Protein AF-A0A0V0WKI7-F1 (afdb_monomer_lite)

Foldseek 3Di:
DDDDDALADDWPDWDQDPVRWIWTQGPVRDIDIGHPPDDPVPDDVVVVVVRVVSNVVSVVVVCVVCADPNHGVVPDDDPVQQVQPDPDVPDGGD

Secondary structure (DSSP, 8-state):
------SSS-EEEEEE-TTS-EEEEETTSPEEEE-TT--GGGS-HHHHHHHHHHHHHHHHHHHHTTEETTEEGGGPPPGGGGGSBPSSTTPBP-

Structure (mmCIF, N/CA/C/O backbone):
data_AF-A0A0V0WKI7-F1
#
_entry.id   AF-A0A0V0WKI7-F1
#
loop_
_atom_site.group_PDB
_atom_site.id
_atom_site.type_symbol
_atom_site.label_atom_id
_atom_site.label_alt_id
_atom_site.label_comp_id
_atom_site.label_asym_id
_atom_site.label_entity_id
_atom_site.label_seq_id
_atom_site.pdbx_PDB_ins_code
_atom_site.Cartn_x
_atom_site.Cartn_y
_atom_site.Cartn_z
_atom_site.occupancy
_atom_site.B_iso_or_equiv
_atom_site.auth_seq_id
_atom_site.auth_comp_id
_atom_site.auth_asym_id
_atom_site.auth_atom_id
_atom_site.pdbx_PDB_model_num
ATOM 1 N N . LEU A 1 1 ? 8.028 -15.551 2.854 1.00 80.50 1 LEU A N 1
ATOM 2 C CA . LEU A 1 1 ? 7.028 -14.473 3.015 1.00 80.50 1 LEU A CA 1
ATOM 3 C C . LEU A 1 1 ? 7.778 -13.148 2.976 1.00 80.50 1 LEU A C 1
ATOM 5 O O . LEU A 1 1 ? 8.721 -13.013 3.743 1.00 80.50 1 LEU A O 1
ATOM 9 N N . GLN A 1 2 ? 7.429 -12.240 2.063 1.00 88.25 2 GLN A N 1
ATOM 10 C CA . GLN A 1 2 ? 8.038 -10.908 1.944 1.00 88.25 2 GLN A CA 1
ATOM 11 C C . GLN A 1 2 ? 7.057 -9.857 2.479 1.00 88.25 2 GLN A C 1
ATOM 13 O O . GLN A 1 2 ? 5.858 -9.968 2.232 1.00 88.25 2 GLN A O 1
ATOM 18 N N . THR A 1 3 ? 7.566 -8.846 3.183 1.00 91.06 3 THR A N 1
ATOM 19 C CA . THR A 1 3 ? 6.772 -7.739 3.738 1.00 91.06 3 THR A CA 1
ATOM 20 C C . THR A 1 3 ? 7.323 -6.420 3.214 1.00 91.06 3 THR A C 1
ATOM 22 O O . THR A 1 3 ? 8.520 -6.173 3.336 1.00 91.06 3 THR A O 1
ATOM 25 N N . ILE A 1 4 ? 6.456 -5.568 2.665 1.00 92.19 4 ILE A N 1
ATOM 26 C CA . ILE A 1 4 ? 6.801 -4.227 2.179 1.00 92.19 4 ILE A CA 1
ATOM 27 C C . ILE A 1 4 ? 6.074 -3.206 3.057 1.00 92.19 4 ILE A C 1
ATOM 29 O O . ILE A 1 4 ? 4.875 -3.337 3.302 1.00 92.19 4 ILE A O 1
ATOM 33 N N . ARG A 1 5 ? 6.802 -2.214 3.576 1.00 94.38 5 ARG A N 1
ATOM 34 C CA . ARG A 1 5 ? 6.248 -1.137 4.409 1.00 94.38 5 A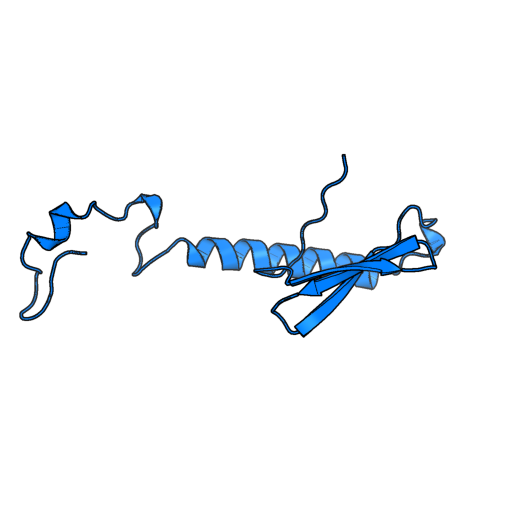RG A CA 1
ATOM 35 C C . ARG A 1 5 ? 5.964 0.074 3.535 1.00 94.38 5 ARG A C 1
ATOM 37 O O . ARG A 1 5 ? 6.855 0.511 2.834 1.00 94.38 5 ARG A O 1
ATOM 44 N N . LEU A 1 6 ? 4.760 0.629 3.587 1.00 95.38 6 LEU A N 1
ATOM 45 C CA . LEU A 1 6 ? 4.433 1.827 2.818 1.00 95.38 6 LEU A CA 1
ATOM 46 C C . LEU A 1 6 ? 4.456 3.056 3.740 1.00 95.38 6 LEU A C 1
ATOM 48 O O . LEU A 1 6 ? 3.963 2.942 4.864 1.00 95.38 6 LEU A O 1
ATOM 52 N N . PRO A 1 7 ? 4.986 4.211 3.291 1.00 95.62 7 PRO A N 1
ATOM 53 C CA . PRO A 1 7 ? 4.939 5.475 4.031 1.00 95.62 7 PRO A CA 1
ATOM 54 C C . PRO A 1 7 ? 3.533 6.095 3.979 1.00 95.62 7 PRO A C 1
ATOM 56 O O . PRO A 1 7 ? 3.328 7.192 3.473 1.00 95.62 7 PRO A O 1
ATOM 59 N N . CYS A 1 8 ? 2.533 5.349 4.440 1.00 94.62 8 CYS A N 1
ATOM 60 C CA . CYS A 1 8 ? 1.141 5.774 4.497 1.00 94.62 8 CYS A CA 1
ATOM 61 C C . CYS A 1 8 ? 0.428 5.095 5.668 1.00 94.62 8 CYS A C 1
ATOM 63 O O . CYS A 1 8 ? 0.767 3.971 6.045 1.00 94.62 8 CYS A O 1
ATOM 65 N N . GLN A 1 9 ? -0.623 5.731 6.185 1.00 93.44 9 GLN A N 1
ATOM 66 C CA . GLN A 1 9 ? -1.369 5.205 7.327 1.00 93.44 9 GLN A CA 1
ATOM 67 C C . GLN A 1 9 ? -2.176 3.959 6.968 1.00 93.44 9 GLN A C 1
ATOM 69 O O . GLN A 1 9 ? -2.223 2.993 7.729 1.00 93.44 9 GLN A O 1
ATOM 74 N N . THR A 1 10 ? -2.842 3.978 5.812 1.00 94.88 10 THR A N 1
ATOM 75 C CA . THR A 1 10 ? -3.682 2.866 5.362 1.00 94.88 10 THR A CA 1
ATOM 76 C C . THR A 1 10 ? -3.578 2.660 3.859 1.00 94.88 10 THR A C 1
ATOM 78 O O . THR A 1 10 ? -3.463 3.605 3.077 1.00 94.88 10 THR A O 1
ATOM 81 N N . VAL A 1 11 ? -3.664 1.392 3.466 1.00 96.75 11 VAL A N 1
ATOM 82 C CA . VAL A 1 11 ? -3.802 0.967 2.074 1.00 96.75 11 VAL A CA 1
ATOM 83 C C . VAL A 1 11 ? -5.268 0.624 1.848 1.00 96.75 11 VAL A C 1
ATOM 85 O O . VAL A 1 11 ? -5.840 -0.166 2.598 1.00 96.75 11 VAL A O 1
ATOM 88 N N . TRP A 1 12 ? -5.886 1.232 0.842 1.00 97.12 12 TRP A N 1
ATOM 89 C CA . TRP A 1 12 ? -7.312 1.056 0.549 1.00 97.12 12 TRP A CA 1
ATOM 90 C C . TRP A 1 12 ? -7.563 -0.013 -0.508 1.00 97.12 12 TRP A C 1
ATOM 92 O O . TRP A 1 12 ? -8.600 -0.672 -0.484 1.00 97.12 12 TRP A O 1
ATOM 102 N N . ALA A 1 13 ? -6.615 -0.208 -1.422 1.00 97.62 13 ALA A N 1
ATOM 103 C CA . ALA A 1 13 ? -6.683 -1.258 -2.425 1.00 97.62 13 ALA A CA 1
ATOM 104 C C . ALA A 1 13 ? -5.282 -1.726 -2.825 1.00 97.62 13 ALA A C 1
ATOM 106 O O . ALA A 1 13 ? -4.333 -0.942 -2.850 1.00 97.62 13 ALA A O 1
ATOM 107 N N . VAL A 1 14 ? -5.178 -3.006 -3.176 1.00 97.12 14 VAL A N 1
ATOM 108 C CA . VAL A 1 14 ? -3.978 -3.615 -3.756 1.00 97.12 14 VAL A CA 1
ATOM 109 C C . VAL A 1 14 ? -4.404 -4.405 -4.984 1.00 97.12 14 VAL A C 1
ATOM 111 O O . VAL A 1 14 ? -5.391 -5.140 -4.927 1.00 97.12 14 VAL A O 1
ATOM 114 N N . CYS A 1 15 ? -3.672 -4.279 -6.087 1.00 96.81 15 CYS A N 1
ATOM 115 C CA . CYS A 1 15 ? -3.883 -5.108 -7.267 1.00 96.81 15 CYS A CA 1
ATOM 116 C C . CYS A 1 15 ? -2.562 -5.611 -7.852 1.00 96.81 15 CYS A C 1
ATOM 118 O O . CYS A 1 15 ? -1.536 -4.931 -7.811 1.00 96.81 15 CYS A O 1
ATOM 120 N N . ALA A 1 16 ? -2.606 -6.824 -8.401 1.00 95.75 16 ALA A N 1
ATOM 121 C CA . ALA A 1 16 ? -1.559 -7.333 -9.271 1.00 95.75 16 ALA A CA 1
ATOM 122 C C . ALA A 1 16 ? -1.861 -6.880 -10.703 1.00 95.75 16 ALA A C 1
ATOM 124 O O . ALA A 1 16 ? -2.969 -7.082 -11.206 1.00 95.75 16 ALA A O 1
ATOM 125 N N . LEU A 1 17 ? -0.886 -6.249 -11.345 1.00 95.25 17 LEU A N 1
ATOM 126 C CA . LEU A 1 17 ? -0.980 -5.792 -12.724 1.00 95.25 17 LEU A CA 1
ATOM 127 C C . LEU A 1 17 ? -0.631 -6.934 -13.688 1.00 95.25 17 LEU A C 1
ATOM 129 O O . LEU A 1 17 ? 0.055 -7.893 -13.335 1.00 95.25 17 LEU A O 1
ATOM 133 N N . SER A 1 18 ? -1.080 -6.831 -14.941 1.00 95.62 18 SER A N 1
ATOM 134 C CA . SER A 1 18 ? -0.850 -7.866 -15.962 1.00 95.62 18 SER A CA 1
ATOM 135 C C . SER A 1 18 ? 0.628 -8.086 -16.300 1.00 95.62 18 SER A C 1
ATOM 137 O O . SER A 1 18 ? 0.978 -9.124 -16.852 1.00 95.62 18 SER A O 1
ATOM 139 N N . ASN A 1 19 ? 1.493 -7.119 -15.982 1.00 91.00 19 ASN A N 1
ATOM 140 C CA . ASN A 1 19 ? 2.945 -7.210 -16.132 1.00 91.00 19 ASN A CA 1
ATOM 141 C C . ASN A 1 19 ? 3.652 -7.826 -14.905 1.00 91.00 19 ASN A C 1
ATOM 143 O O . ASN A 1 19 ? 4.874 -7.931 -14.914 1.00 91.00 19 ASN A O 1
ATOM 147 N N . GLY A 1 20 ? 2.911 -8.227 -13.866 1.00 91.19 20 GLY A N 1
ATOM 148 C CA . GLY A 1 20 ? 3.456 -8.815 -12.639 1.00 91.19 20 GLY A CA 1
ATOM 149 C C . GLY A 1 20 ? 3.817 -7.810 -11.541 1.00 91.19 20 GLY A C 1
ATOM 150 O O . GLY A 1 20 ? 4.232 -8.234 -10.463 1.00 91.19 20 GLY A O 1
ATOM 151 N N . ASP A 1 21 ? 3.638 -6.507 -11.771 1.00 93.56 21 ASP A N 1
ATOM 152 C CA . ASP A 1 21 ? 3.806 -5.489 -10.733 1.00 93.56 21 ASP A CA 1
ATOM 153 C C . ASP A 1 21 ? 2.682 -5.550 -9.692 1.00 93.56 21 ASP A C 1
ATOM 155 O O . ASP A 1 21 ? 1.558 -5.974 -9.969 1.00 93.56 21 ASP A O 1
ATOM 159 N N . VAL A 1 22 ? 2.968 -5.050 -8.494 1.00 95.25 22 VAL A N 1
ATOM 160 C CA . VAL A 1 22 ? 1.986 -4.861 -7.426 1.00 95.25 22 VAL A CA 1
ATOM 161 C C . VAL A 1 22 ? 1.750 -3.369 -7.238 1.00 95.25 22 VAL A C 1
ATOM 163 O O . VAL A 1 22 ? 2.680 -2.636 -6.911 1.00 95.25 22 VAL A O 1
ATOM 166 N N . ALA A 1 23 ? 0.511 -2.918 -7.423 1.00 96.69 23 ALA A N 1
ATOM 167 C CA . ALA A 1 23 ? 0.111 -1.539 -7.177 1.00 96.69 23 ALA A CA 1
ATOM 168 C C . ALA A 1 23 ? -0.699 -1.435 -5.881 1.00 96.69 23 ALA A C 1
ATOM 170 O O . ALA A 1 23 ? -1.641 -2.198 -5.657 1.00 96.69 23 ALA A O 1
ATOM 171 N N . CYS A 1 24 ? -0.346 -0.461 -5.047 1.00 97.81 24 CYS A N 1
ATOM 172 C CA . CYS A 1 24 ? -0.999 -0.169 -3.776 1.00 97.81 24 CYS A CA 1
ATOM 173 C C . CYS A 1 24 ? -1.565 1.252 -3.812 1.00 97.81 24 CYS A C 1
ATOM 175 O O . CYS A 1 24 ? -0.807 2.205 -3.986 1.00 97.81 24 CYS A O 1
ATOM 177 N N . ALA A 1 25 ? -2.879 1.393 -3.635 1.00 97.62 25 ALA A N 1
ATOM 178 C CA . ALA A 1 25 ? -3.545 2.683 -3.497 1.00 97.62 25 ALA A CA 1
ATOM 179 C C . ALA A 1 25 ? -3.656 3.052 -2.014 1.00 97.62 25 ALA A C 1
ATOM 181 O O . ALA A 1 25 ? -4.243 2.307 -1.220 1.00 97.62 25 ALA A O 1
ATOM 182 N N . CYS A 1 26 ? -3.092 4.199 -1.653 1.00 97.31 26 CYS A N 1
ATOM 183 C CA . CYS A 1 26 ? -2.930 4.633 -0.272 1.00 97.31 26 CYS A CA 1
ATOM 184 C C . CYS A 1 26 ? -3.813 5.849 0.054 1.00 97.31 26 CYS A C 1
ATOM 186 O O . CYS A 1 26 ? -4.279 6.565 -0.834 1.00 97.31 26 CYS A O 1
ATOM 188 N N . ASN A 1 27 ? -4.045 6.095 1.346 1.00 95.88 27 ASN A N 1
ATOM 189 C CA . ASN A 1 27 ? -4.894 7.197 1.817 1.00 95.88 27 ASN A CA 1
ATOM 190 C C . ASN A 1 27 ? -4.322 8.606 1.577 1.00 95.88 27 ASN A C 1
ATOM 192 O O . ASN A 1 27 ? -5.039 9.588 1.737 1.00 95.88 27 ASN A O 1
ATOM 196 N N . ASP A 1 28 ? -3.035 8.707 1.256 1.00 93.94 28 ASP A N 1
ATOM 197 C CA . ASP A 1 28 ? -2.328 9.950 0.932 1.00 93.94 28 ASP A CA 1
ATOM 198 C C . ASP A 1 28 ? -2.544 10.389 -0.530 1.00 93.94 28 ASP A C 1
ATOM 200 O O . ASP A 1 28 ? -1.993 11.396 -0.966 1.00 93.94 28 ASP A O 1
ATOM 204 N N . GLY A 1 29 ? -3.353 9.646 -1.294 1.00 94.75 29 GLY A N 1
ATOM 205 C CA . GLY A 1 29 ? -3.616 9.917 -2.707 1.00 94.75 29 GLY A CA 1
ATOM 206 C C . GLY A 1 29 ? -2.514 9.421 -3.646 1.00 94.75 29 GLY A C 1
ATOM 207 O O . GLY A 1 29 ? -2.586 9.683 -4.847 1.00 94.75 29 GLY A O 1
ATOM 208 N N . VAL A 1 30 ? -1.517 8.690 -3.136 1.00 95.50 30 VAL A N 1
ATOM 209 C CA . VAL A 1 30 ? -0.402 8.160 -3.927 1.00 95.50 30 VAL A CA 1
ATOM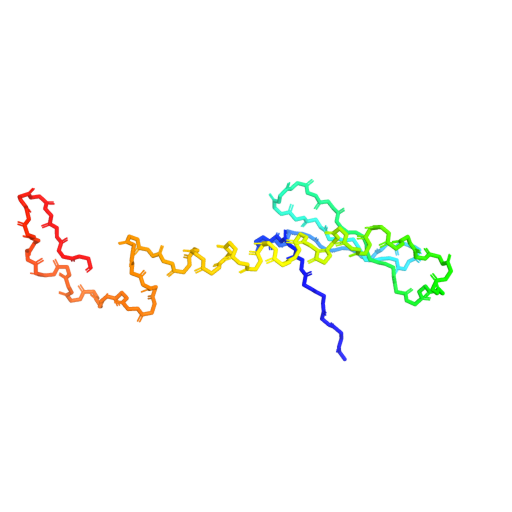 210 C C . VAL A 1 30 ? -0.621 6.676 -4.222 1.00 95.50 30 VAL A C 1
ATOM 212 O O . VAL A 1 30 ? -0.921 5.875 -3.334 1.00 95.50 30 VAL A O 1
ATOM 215 N N . VAL A 1 31 ? -0.428 6.288 -5.486 1.00 96.44 31 VAL A N 1
ATOM 216 C CA . VAL A 1 31 ? -0.349 4.878 -5.893 1.00 96.44 31 VAL A CA 1
ATOM 217 C C . VAL A 1 31 ? 1.117 4.472 -5.981 1.00 96.44 31 VAL A C 1
ATOM 219 O O . VAL A 1 31 ? 1.863 5.004 -6.802 1.00 96.44 31 VAL A O 1
ATOM 222 N N . ARG A 1 32 ? 1.533 3.517 -5.146 1.00 94.88 32 ARG A N 1
ATOM 223 C CA . ARG A 1 32 ? 2.909 2.997 -5.120 1.00 94.88 32 ARG A CA 1
ATOM 224 C C . ARG A 1 32 ? 2.967 1.663 -5.853 1.00 94.88 32 ARG A C 1
ATOM 226 O O . ARG A 1 32 ? 2.179 0.768 -5.554 1.00 94.88 32 ARG A O 1
ATOM 233 N N . ILE A 1 33 ? 3.877 1.545 -6.818 1.00 94.19 33 ILE A N 1
ATOM 234 C CA . ILE A 1 33 ? 4.015 0.364 -7.679 1.00 94.19 33 ILE A CA 1
ATOM 235 C C . ILE A 1 33 ? 5.352 -0.314 -7.390 1.00 94.19 33 ILE A C 1
ATOM 237 O O . ILE A 1 33 ? 6.404 0.317 -7.472 1.00 94.19 33 ILE A O 1
ATOM 241 N N . PHE A 1 34 ? 5.302 -1.606 -7.080 1.00 92.88 34 PHE A N 1
ATOM 242 C CA . PHE A 1 34 ? 6.460 -2.440 -6.791 1.00 92.88 34 PHE A CA 1
ATOM 243 C C . PHE A 1 34 ? 6.607 -3.506 -7.869 1.00 92.88 34 PHE A C 1
ATOM 245 O O . PHE A 1 34 ? 5.680 -4.281 -8.106 1.00 92.88 34 PHE A O 1
ATOM 252 N N . THR A 1 35 ? 7.783 -3.578 -8.489 1.00 90.81 35 THR A N 1
ATOM 253 C CA . THR A 1 35 ? 8.096 -4.648 -9.440 1.00 90.81 35 THR A CA 1
ATOM 254 C C . THR A 1 35 ? 8.907 -5.747 -8.759 1.00 90.81 35 THR A C 1
ATOM 256 O O . THR A 1 35 ? 9.991 -5.457 -8.247 1.00 90.81 35 THR A O 1
ATOM 259 N N . PRO A 1 36 ? 8.444 -7.006 -8.767 1.00 86.19 36 PRO A N 1
ATOM 260 C CA . PRO A 1 36 ? 9.239 -8.124 -8.276 1.00 86.19 36 PRO A CA 1
ATOM 261 C C . PRO A 1 36 ? 10.400 -8.456 -9.229 1.00 86.19 36 PRO A C 1
ATOM 263 O O . PRO A 1 36 ? 10.259 -8.367 -10.445 1.00 86.19 36 PRO A O 1
ATOM 266 N N . ASN A 1 37 ? 11.530 -8.914 -8.677 1.00 73.50 37 ASN A N 1
ATOM 267 C CA . ASN A 1 37 ? 12.638 -9.537 -9.422 1.00 73.50 37 ASN A CA 1
ATOM 268 C C . ASN A 1 37 ? 13.224 -8.706 -10.586 1.00 73.50 37 ASN A C 1
ATOM 270 O O . ASN A 1 37 ? 13.590 -9.269 -11.618 1.00 73.50 37 ASN A O 1
ATOM 274 N N . LYS A 1 38 ? 13.324 -7.378 -10.446 1.00 69.69 38 LYS A N 1
ATOM 275 C CA . LYS A 1 38 ? 14.076 -6.557 -11.410 1.00 69.69 38 LYS A CA 1
ATOM 276 C C . LYS A 1 38 ? 15.578 -6.798 -11.269 1.00 69.69 38 LYS A C 1
ATOM 278 O O . LYS A 1 38 ? 16.088 -6.867 -10.154 1.00 69.69 38 LYS A O 1
ATOM 283 N N . GLU A 1 39 ? 16.279 -6.871 -12.399 1.00 73.06 39 GLU A N 1
ATOM 284 C CA . GLU A 1 39 ? 17.734 -6.709 -12.411 1.00 73.06 39 GLU A CA 1
ATOM 285 C C . GLU A 1 39 ? 18.096 -5.331 -11.837 1.00 73.06 39 GLU A C 1
ATOM 287 O O . GLU A 1 39 ? 17.398 -4.350 -12.106 1.00 73.06 39 GLU A O 1
ATOM 292 N N . GLU A 1 40 ? 19.182 -5.237 -11.061 1.00 65.06 40 GLU A N 1
ATOM 293 C CA . GLU A 1 40 ? 19.613 -3.983 -10.411 1.00 65.06 40 GLU A CA 1
ATOM 294 C C . GLU A 1 40 ? 19.781 -2.822 -11.404 1.00 65.06 40 GLU A C 1
ATOM 296 O O . GLU A 1 40 ? 19.539 -1.666 -11.071 1.00 65.06 40 GLU A O 1
ATOM 301 N N . THR A 1 41 ? 20.112 -3.137 -12.656 1.00 66.44 41 THR A N 1
ATOM 302 C CA . THR A 1 41 ? 20.266 -2.195 -13.775 1.00 66.44 41 THR A CA 1
ATOM 303 C C . THR A 1 41 ? 18.972 -1.474 -14.169 1.00 66.44 41 THR A C 1
ATOM 305 O O . THR A 1 41 ? 19.029 -0.427 -14.809 1.00 66.44 41 THR A O 1
ATOM 308 N N . MET A 1 42 ? 17.810 -2.011 -13.789 1.00 74.00 42 MET A N 1
ATOM 309 C CA . MET A 1 42 ? 16.481 -1.461 -14.084 1.00 74.00 42 MET A CA 1
ATOM 310 C C . MET A 1 42 ? 15.903 -0.632 -12.926 1.00 74.00 42 MET A C 1
ATOM 312 O O . MET A 1 42 ? 14.759 -0.170 -13.010 1.00 74.00 42 MET A O 1
ATOM 316 N N . ILE A 1 43 ? 16.647 -0.489 -11.826 1.00 80.00 43 ILE A N 1
ATOM 317 C CA . ILE A 1 43 ? 16.225 0.244 -10.632 1.00 80.00 43 ILE A CA 1
ATOM 318 C C . ILE A 1 43 ? 16.772 1.666 -10.716 1.00 80.00 43 ILE A C 1
ATOM 320 O O . ILE A 1 43 ? 17.969 1.874 -10.890 1.00 80.00 43 ILE A O 1
ATOM 324 N N . ASP A 1 44 ? 15.889 2.649 -10.565 1.00 87.81 44 ASP A N 1
ATOM 325 C CA . ASP A 1 44 ? 16.295 4.040 -10.399 1.00 87.81 44 ASP A CA 1
ATOM 326 C C . ASP A 1 44 ? 16.772 4.251 -8.950 1.00 87.81 44 ASP A C 1
ATOM 328 O O . ASP A 1 44 ? 15.944 4.215 -8.031 1.00 87.81 44 ASP A O 1
ATOM 332 N N . PRO A 1 45 ? 18.080 4.458 -8.711 1.00 87.94 45 PRO A N 1
ATOM 333 C CA . PRO A 1 45 ? 18.609 4.584 -7.359 1.00 87.94 45 PRO A CA 1
ATOM 334 C C . PRO A 1 45 ? 18.059 5.815 -6.632 1.00 87.94 45 PRO A C 1
ATOM 336 O O . PRO A 1 45 ? 17.923 5.780 -5.410 1.00 87.94 45 PRO A O 1
ATOM 339 N N . ALA A 1 46 ? 17.699 6.882 -7.355 1.00 91.94 46 ALA A N 1
ATOM 340 C CA . ALA A 1 46 ? 17.150 8.085 -6.739 1.00 91.94 46 ALA A CA 1
ATOM 341 C C . ALA A 1 46 ? 15.779 7.807 -6.108 1.00 91.94 46 ALA A C 1
ATOM 343 O O . ALA A 1 46 ? 15.531 8.214 -4.974 1.00 91.94 46 ALA A O 1
ATOM 344 N N . LYS A 1 47 ? 14.928 7.032 -6.793 1.00 89.56 47 LYS A N 1
ATOM 345 C CA . LYS A 1 47 ? 13.611 6.639 -6.269 1.00 89.56 47 LYS A CA 1
ATOM 346 C C . LYS A 1 47 ? 13.703 5.736 -5.049 1.00 89.56 47 LYS A C 1
ATOM 348 O O . LYS A 1 47 ? 12.873 5.842 -4.152 1.00 89.56 47 LYS A O 1
ATOM 353 N N . THR A 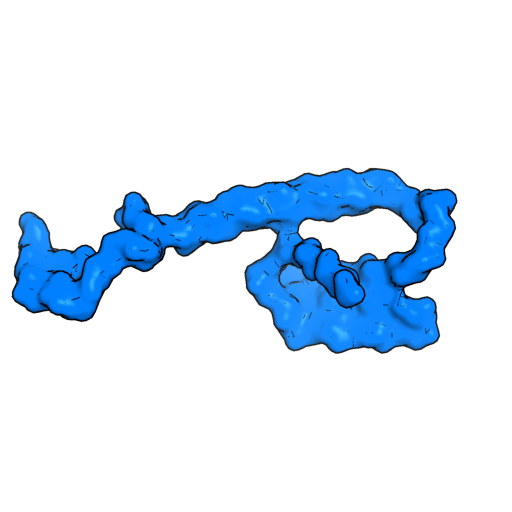1 48 ? 14.700 4.855 -5.001 1.00 89.62 48 THR A N 1
ATOM 354 C CA . THR A 1 48 ? 14.932 4.007 -3.825 1.00 89.62 48 THR A CA 1
ATOM 355 C C . THR A 1 48 ? 15.278 4.858 -2.606 1.00 89.62 48 THR A C 1
ATOM 357 O O . THR A 1 48 ? 14.670 4.684 -1.553 1.00 89.62 48 THR A O 1
ATOM 360 N N . VAL A 1 49 ? 16.191 5.823 -2.759 1.00 94.31 49 VAL A N 1
ATOM 361 C CA . VAL A 1 49 ? 16.582 6.734 -1.670 1.00 94.31 49 VAL A CA 1
ATOM 362 C C . VAL A 1 49 ? 15.409 7.602 -1.215 1.00 94.31 49 VAL A C 1
ATOM 364 O O . VAL A 1 49 ? 15.208 7.779 -0.014 1.00 94.31 49 VAL A O 1
ATOM 367 N N . GLU A 1 50 ? 14.621 8.126 -2.153 1.00 94.12 50 GLU A N 1
ATOM 368 C CA . GLU A 1 50 ? 13.424 8.919 -1.855 1.00 94.12 50 GLU A CA 1
ATOM 369 C C . GLU A 1 50 ? 12.411 8.104 -1.044 1.00 94.12 50 GLU A C 1
ATOM 371 O O . GLU A 1 50 ? 11.988 8.532 0.028 1.00 94.12 50 GLU A O 1
ATOM 376 N N . TYR A 1 51 ? 12.107 6.885 -1.491 1.00 94.38 51 TYR A N 1
ATOM 377 C CA . TYR A 1 51 ? 11.208 5.973 -0.790 1.00 94.38 51 TYR A CA 1
ATOM 378 C C . TYR A 1 51 ? 11.698 5.621 0.623 1.00 94.38 51 TYR A C 1
ATOM 380 O O . TYR A 1 51 ? 10.910 5.647 1.569 1.00 94.38 51 TYR A O 1
ATOM 388 N N . GLU A 1 52 ? 12.985 5.305 0.794 1.00 94.75 52 GLU A N 1
ATOM 389 C CA . GLU A 1 52 ? 13.553 5.014 2.118 1.00 94.75 52 GLU A CA 1
ATOM 390 C C . GLU A 1 52 ? 13.479 6.227 3.050 1.00 94.75 52 GLU A C 1
ATOM 392 O O . GLU A 1 52 ? 13.173 6.092 4.237 1.00 94.75 52 GLU A O 1
ATOM 397 N N . THR A 1 53 ? 13.706 7.417 2.498 1.00 95.75 53 THR A N 1
ATOM 398 C CA . THR A 1 53 ? 13.634 8.686 3.223 1.00 95.75 53 THR A CA 1
ATOM 399 C C . THR A 1 53 ? 12.202 8.983 3.671 1.00 95.75 53 THR A C 1
ATOM 401 O O . THR A 1 53 ? 11.973 9.249 4.852 1.00 95.75 53 THR A O 1
ATOM 404 N N . GLU A 1 54 ? 11.222 8.875 2.769 1.00 94.88 54 GLU A N 1
ATOM 405 C CA . GLU A 1 54 ? 9.797 9.008 3.100 1.00 94.88 54 GLU A CA 1
ATOM 406 C C . GLU A 1 54 ? 9.370 8.007 4.175 1.00 94.88 54 GLU A C 1
ATOM 408 O O . GLU A 1 54 ? 8.673 8.368 5.125 1.00 94.88 54 GLU A O 1
ATOM 413 N N . LEU A 1 55 ? 9.812 6.752 4.059 1.00 95.31 55 LEU A N 1
ATOM 414 C CA . LEU A 1 55 ? 9.501 5.708 5.028 1.00 95.31 55 LEU A CA 1
ATOM 415 C C . LEU A 1 55 ? 10.065 6.022 6.413 1.00 95.31 55 LEU A C 1
ATOM 417 O O . LEU A 1 55 ? 9.360 5.849 7.410 1.00 95.31 55 LEU A O 1
ATOM 421 N N . ALA A 1 56 ? 11.303 6.510 6.485 1.00 94.75 56 ALA A N 1
ATOM 422 C CA . ALA A 1 56 ? 11.917 6.918 7.740 1.00 94.75 56 ALA A CA 1
ATOM 423 C C . ALA A 1 56 ? 11.157 8.085 8.391 1.00 94.75 56 ALA A C 1
ATOM 425 O O . ALA A 1 56 ? 10.836 8.018 9.579 1.00 94.75 56 ALA A O 1
ATOM 426 N N . PHE A 1 57 ? 10.809 9.120 7.619 1.00 93.00 57 PHE A N 1
ATOM 427 C CA . PHE A 1 57 ? 10.035 10.255 8.127 1.00 93.00 57 PHE A CA 1
ATOM 428 C C . PHE A 1 57 ? 8.645 9.845 8.607 1.00 93.00 57 PHE A C 1
ATOM 430 O O . PHE A 1 57 ? 8.239 10.229 9.704 1.00 93.00 57 PHE A O 1
ATOM 437 N N . PHE A 1 58 ? 7.939 9.026 7.828 1.00 93.06 58 PHE A N 1
ATOM 438 C CA . PHE A 1 58 ? 6.623 8.526 8.207 1.00 93.06 58 PHE A CA 1
ATOM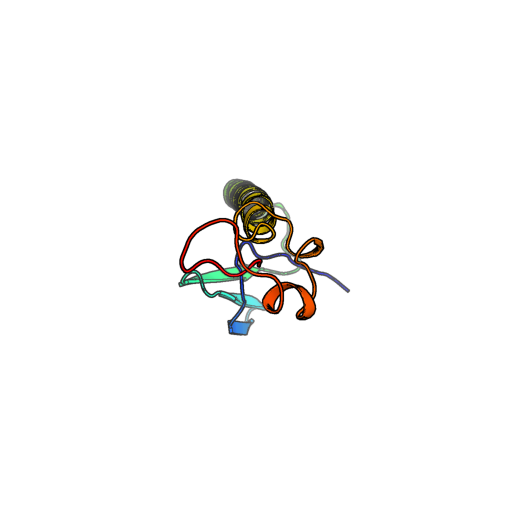 439 C C . PHE A 1 58 ? 6.683 7.719 9.510 1.00 93.06 58 PHE A C 1
ATOM 441 O O . PHE A 1 58 ? 5.865 7.917 10.407 1.00 93.06 58 PHE A O 1
ATOM 448 N N . TYR A 1 59 ? 7.689 6.853 9.662 1.00 89.38 59 TYR A N 1
ATOM 449 C CA . TYR A 1 59 ? 7.864 6.061 10.878 1.00 89.38 59 TYR A CA 1
ATOM 450 C C . TYR A 1 59 ? 8.112 6.929 12.120 1.00 89.38 59 TYR A C 1
ATOM 452 O O . TYR A 1 59 ? 7.571 6.640 13.188 1.00 89.38 59 TYR A O 1
ATOM 460 N N . LEU A 1 60 ? 8.892 8.006 11.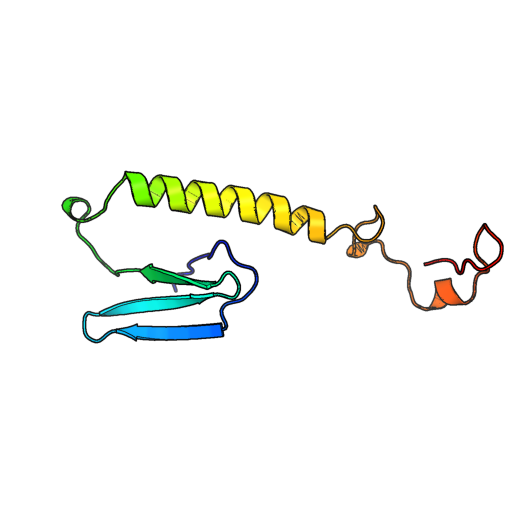993 1.00 88.31 60 LEU A N 1
ATOM 461 C CA . LEU A 1 60 ? 9.099 8.963 13.083 1.00 88.31 60 LEU A CA 1
ATOM 462 C C . LEU A 1 60 ? 7.803 9.703 13.441 1.00 88.31 60 LEU A C 1
ATOM 464 O O . LEU A 1 60 ? 7.445 9.752 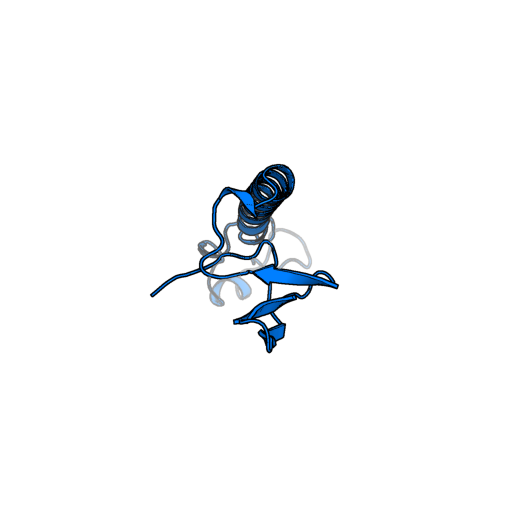14.614 1.00 88.31 60 LEU A O 1
ATOM 468 N N . ALA A 1 61 ? 7.065 10.199 12.445 1.00 85.12 61 ALA A N 1
ATOM 469 C CA . ALA A 1 61 ? 5.805 10.911 12.663 1.00 85.12 61 ALA A CA 1
ATOM 470 C C . ALA A 1 61 ? 4.726 10.016 13.301 1.00 85.12 61 ALA A C 1
ATOM 472 O O . ALA A 1 61 ? 4.037 10.427 14.231 1.00 85.12 61 ALA A O 1
ATOM 473 N N . SER A 1 62 ? 4.622 8.756 12.868 1.00 79.81 62 SER A N 1
ATOM 474 C CA . SER A 1 62 ? 3.643 7.805 13.415 1.00 79.81 62 SER A CA 1
ATOM 475 C C . SER A 1 62 ? 3.866 7.473 14.898 1.00 79.81 62 SER A C 1
ATOM 477 O O . SER A 1 62 ? 2.917 7.138 15.603 1.00 79.81 62 SER A O 1
ATOM 479 N N . GLN A 1 63 ? 5.096 7.609 15.408 1.00 71.75 63 GLN A N 1
ATOM 480 C CA . GLN A 1 63 ? 5.378 7.455 16.840 1.00 71.75 63 GLN A CA 1
ATOM 481 C C . GLN A 1 63 ? 4.877 8.647 17.663 1.00 71.75 63 GLN A C 1
ATOM 483 O O . GLN A 1 63 ? 4.523 8.479 18.829 1.00 71.75 63 GLN A O 1
ATOM 488 N N . GLU A 1 64 ? 4.816 9.847 17.081 1.00 64.50 64 GLU A N 1
ATOM 489 C CA . GLU A 1 64 ? 4.233 11.012 17.755 1.00 64.50 64 GLU A CA 1
ATOM 490 C C . GLU A 1 64 ? 2.709 10.884 17.877 1.00 64.50 64 GLU A C 1
ATOM 492 O O . GLU A 1 64 ? 2.146 11.315 18.880 1.00 64.50 64 GLU A O 1
ATOM 497 N N . GLU A 1 65 ? 2.039 10.207 16.937 1.00 61.81 65 GLU A N 1
ATOM 498 C CA . GLU A 1 65 ? 0.604 9.887 17.035 1.00 61.81 65 GLU A CA 1
ATOM 499 C C . GLU A 1 65 ? 0.269 8.923 18.190 1.00 61.81 65 GLU A C 1
ATOM 501 O O . GLU A 1 65 ? -0.883 8.849 18.630 1.00 61.81 65 GLU A O 1
ATOM 506 N N . GLU A 1 66 ? 1.256 8.207 18.743 1.00 61.34 66 GLU A N 1
ATOM 507 C CA . GLU A 1 66 ? 1.073 7.455 19.989 1.00 61.34 66 GLU A CA 1
ATOM 508 C C . GLU A 1 66 ? 0.937 8.369 21.217 1.00 61.34 66 GLU A C 1
ATOM 510 O O . GLU A 1 66 ? 0.605 7.880 22.298 1.00 61.34 66 GLU A O 1
ATOM 515 N N . MET A 1 67 ? 1.168 9.679 21.082 1.00 58.78 67 MET A N 1
ATOM 516 C CA . MET A 1 67 ? 1.022 10.663 22.150 1.00 58.78 67 MET A CA 1
ATOM 517 C C . MET A 1 67 ? -0.343 11.358 22.059 1.00 58.78 67 MET A C 1
ATOM 519 O O . MET A 1 67 ? -0.584 12.199 21.198 1.00 58.78 67 MET A O 1
ATOM 523 N N . ILE A 1 68 ? -1.245 11.065 22.996 1.00 64.38 68 ILE A N 1
ATOM 524 C CA . ILE A 1 68 ? -2.530 11.759 23.143 1.00 64.38 68 ILE A CA 1
ATOM 525 C C . ILE A 1 68 ? -2.389 12.772 24.279 1.00 64.38 68 ILE A C 1
ATOM 527 O O . ILE A 1 68 ? -2.095 12.403 25.414 1.00 64.38 68 ILE A O 1
ATOM 531 N N . ALA A 1 69 ? -2.572 14.061 23.975 1.00 63.38 69 ALA A N 1
ATOM 532 C CA . ALA A 1 69 ? -2.459 15.160 24.944 1.00 63.38 69 ALA A CA 1
ATOM 533 C C . ALA A 1 69 ? -1.131 15.171 25.743 1.00 63.38 69 ALA A C 1
ATOM 535 O O . ALA A 1 69 ? -1.100 15.539 26.916 1.00 63.38 69 ALA A O 1
ATOM 536 N N . GLY A 1 70 ? -0.027 14.758 25.107 1.00 66.12 70 GLY A N 1
ATOM 537 C CA . GLY A 1 70 ? 1.300 14.684 25.731 1.00 66.12 70 GLY A CA 1
ATOM 538 C C . GLY A 1 70 ? 1.557 13.421 26.564 1.00 66.12 70 GLY A C 1
ATOM 539 O O . GLY A 1 70 ? 2.596 13.333 27.215 1.00 66.12 70 GLY A O 1
ATOM 540 N N . MET A 1 71 ? 0.646 12.442 26.546 1.00 67.81 71 MET A N 1
ATOM 541 C CA . MET A 1 71 ? 0.791 11.154 27.230 1.00 67.81 71 MET A CA 1
ATOM 542 C C . MET A 1 71 ? 0.820 10.014 26.216 1.00 67.81 71 MET A C 1
ATOM 544 O O . MET A 1 71 ? 0.068 10.029 25.243 1.00 67.81 71 MET A O 1
ATOM 548 N N . LYS A 1 72 ? 1.650 8.993 26.450 1.00 69.19 72 LYS A N 1
ATOM 549 C CA . LYS A 1 72 ? 1.635 7.790 25.606 1.00 69.19 72 LYS A CA 1
ATOM 550 C C . LYS A 1 72 ? 0.265 7.126 25.695 1.00 69.19 72 LYS A C 1
ATOM 552 O O . LYS A 1 72 ? -0.277 6.981 26.786 1.00 69.19 72 LYS A O 1
ATOM 557 N N . LYS A 1 73 ? -0.254 6.622 24.579 1.00 68.81 73 LYS A N 1
ATOM 558 C CA . LYS A 1 73 ? -1.518 5.873 24.507 1.00 68.81 73 LYS A CA 1
ATOM 559 C C . LYS A 1 73 ? -1.548 4.676 25.466 1.00 68.81 73 LYS A C 1
ATOM 561 O O . LYS A 1 73 ? -2.598 4.322 25.984 1.00 68.81 73 LYS A O 1
ATOM 566 N N . THR A 1 74 ? -0.387 4.086 25.744 1.00 72.19 74 THR A N 1
ATOM 567 C CA . THR A 1 74 ? -0.201 2.997 26.719 1.00 72.19 74 THR A CA 1
ATOM 568 C C . THR A 1 74 ? -0.291 3.439 28.181 1.00 72.19 74 THR A C 1
ATOM 570 O O . THR A 1 74 ? -0.409 2.595 29.062 1.00 72.19 74 THR A O 1
ATOM 573 N N . GLN A 1 75 ? -0.216 4.742 28.444 1.00 72.81 75 GLN A N 1
ATOM 574 C CA . GLN A 1 75 ? -0.308 5.361 29.767 1.00 72.81 75 GLN A CA 1
ATOM 575 C C . GLN A 1 75 ? -1.652 6.064 29.987 1.00 72.81 75 GLN A C 1
ATOM 577 O O . GLN A 1 75 ? -1.822 6.725 31.010 1.00 72.81 75 GLN A O 1
ATOM 582 N N . LEU A 1 76 ? -2.597 5.933 29.048 1.00 73.50 76 LEU A N 1
ATOM 583 C CA . LEU A 1 76 ? -3.956 6.418 29.252 1.00 73.50 76 LEU A CA 1
ATOM 584 C C . LEU A 1 76 ? -4.569 5.679 30.444 1.00 73.50 76 LEU A C 1
ATOM 586 O O . LEU A 1 76 ? -4.526 4.442 30.477 1.00 73.50 76 LEU A O 1
ATOM 590 N N . PRO A 1 77 ? -5.112 6.400 31.431 1.00 78.44 77 PRO A N 1
ATOM 591 C CA . PRO A 1 77 ? -5.753 5.752 32.551 1.00 78.44 77 PRO A CA 1
ATOM 592 C C . PRO A 1 77 ? -7.068 5.101 32.105 1.00 78.44 77 PRO A C 1
ATOM 594 O O . PRO A 1 77 ? -7.631 5.392 31.047 1.00 78.44 77 PRO A O 1
ATOM 597 N N . GLY A 1 78 ? -7.518 4.137 32.904 1.00 78.56 78 GLY A N 1
ATOM 598 C CA . GLY A 1 78 ? -8.746 3.401 32.636 1.00 78.56 78 GLY A CA 1
ATOM 599 C C . GLY A 1 78 ? -9.992 4.280 32.743 1.00 78.56 78 GLY A C 1
ATOM 600 O O . GLY A 1 78 ? -9.945 5.433 33.180 1.00 78.56 78 GLY A O 1
ATOM 601 N N . LEU A 1 79 ? -11.139 3.708 32.372 1.00 80.06 79 LEU A N 1
ATOM 602 C CA . LEU A 1 79 ? -12.435 4.393 32.405 1.00 80.06 79 LEU A CA 1
ATOM 603 C C . LEU A 1 79 ? -12.767 4.948 33.805 1.00 80.06 79 LEU A C 1
ATOM 605 O O . LEU A 1 79 ? -13.521 5.912 33.930 1.00 80.06 79 LEU A O 1
ATOM 609 N N . GLU A 1 80 ? -12.177 4.368 34.853 1.00 80.44 80 GLU A N 1
ATOM 610 C CA . GLU A 1 80 ? -12.310 4.795 36.242 1.00 80.44 80 GLU A CA 1
ATOM 611 C C . GLU A 1 80 ? -11.877 6.251 36.466 1.00 80.44 80 GLU A C 1
ATOM 613 O O . GLU A 1 80 ? -12.466 6.920 37.317 1.00 80.44 80 GLU A O 1
ATOM 618 N N . ALA A 1 81 ? -10.921 6.769 35.685 1.00 79.12 81 ALA A N 1
ATOM 619 C CA . ALA A 1 81 ? -10.436 8.147 35.796 1.00 79.12 81 ALA A CA 1
ATOM 620 C C . ALA A 1 81 ? -11.528 9.196 35.526 1.00 79.12 81 ALA A C 1
ATOM 622 O O . ALA A 1 81 ? -11.500 10.274 36.118 1.00 79.12 81 ALA A O 1
ATOM 623 N N . LEU A 1 82 ? -12.556 8.856 34.733 1.00 76.81 82 LEU A N 1
ATOM 624 C CA . LEU A 1 82 ? -13.702 9.736 34.464 1.00 76.81 82 LEU A CA 1
ATOM 625 C C . LEU A 1 82 ? -14.553 10.035 35.705 1.00 76.81 82 LEU A C 1
ATOM 627 O O . LEU A 1 82 ? -15.351 10.979 35.678 1.00 76.81 82 LEU A O 1
ATOM 631 N N . ASN A 1 83 ? -14.416 9.229 36.762 1.00 79.44 83 ASN A N 1
ATOM 632 C CA . ASN A 1 83 ? -15.097 9.446 38.036 1.00 79.44 83 ASN A CA 1
ATOM 633 C C . ASN A 1 83 ? -14.360 10.457 38.925 1.00 79.44 83 ASN A C 1
ATOM 635 O O . ASN A 1 83 ? -14.942 10.947 39.893 1.00 79.44 83 ASN A O 1
ATOM 639 N N . GLU A 1 84 ? -13.106 10.792 38.607 1.00 79.62 84 GLU A N 1
ATOM 640 C CA . GLU A 1 84 ? -12.349 11.800 39.339 1.00 79.62 84 GLU A CA 1
ATOM 641 C C . GLU A 1 84 ? -12.567 13.198 38.725 1.00 79.62 84 GLU A C 1
ATOM 643 O O . GLU A 1 84 ? -12.381 13.397 37.516 1.00 79.62 84 GLU A O 1
ATOM 648 N N . PRO A 1 85 ? -12.943 14.206 39.535 1.00 74.56 85 PRO A N 1
ATOM 649 C CA . PRO A 1 85 ? -13.053 15.578 39.057 1.00 74.56 85 PRO A CA 1
ATOM 650 C C . PRO A 1 85 ? -11.686 16.107 38.594 1.00 74.56 85 PRO A C 1
ATOM 652 O O . PRO A 1 85 ? -10.644 15.811 39.185 1.00 74.56 85 PRO A O 1
ATOM 655 N N . GLY A 1 86 ? -11.678 16.882 37.508 1.00 74.38 86 GLY A N 1
ATOM 656 C CA . GLY A 1 86 ? -10.463 17.478 36.959 1.00 74.38 86 GLY A CA 1
ATOM 657 C C . GLY A 1 86 ? -9.951 18.662 37.782 1.00 74.38 86 GLY A C 1
ATOM 658 O O . GLY A 1 86 ? -10.604 19.158 38.695 1.00 74.38 86 GLY A O 1
ATOM 659 N N . LYS A 1 87 ? -8.744 19.133 37.446 1.00 75.88 87 LYS A N 1
ATOM 660 C CA . LYS A 1 87 ? -8.050 20.207 38.187 1.00 75.88 87 LYS A CA 1
ATOM 661 C C . LYS A 1 87 ? -8.629 21.612 37.964 1.00 75.88 87 LYS A C 1
ATOM 663 O O . LYS A 1 87 ? -8.270 22.524 38.699 1.00 75.88 87 LYS A O 1
ATOM 668 N N . GLN A 1 88 ? -9.457 21.799 36.940 1.00 73.81 88 GLN A N 1
ATOM 669 C CA . GLN A 1 88 ? -10.082 23.075 36.590 1.00 73.81 88 GLN A CA 1
ATOM 670 C C . GLN A 1 88 ? -11.589 22.879 36.425 1.00 73.81 88 GLN A C 1
ATOM 672 O O . GLN A 1 88 ? -12.044 21.780 36.103 1.00 73.81 88 GLN A O 1
ATOM 677 N N . GLU A 1 89 ? -12.360 23.939 36.649 1.00 58.75 89 GLU A N 1
ATOM 678 C CA . GLU A 1 89 ? -13.814 23.910 36.510 1.00 58.75 89 GLU A CA 1
ATOM 679 C C . GLU A 1 89 ? -14.203 23.539 35.068 1.00 58.75 89 GLU A C 1
ATOM 681 O O . GLU A 1 89 ? -13.739 24.148 34.107 1.00 58.75 89 GLU A O 1
ATOM 686 N N . GLY A 1 90 ? -14.996 22.473 34.918 1.00 68.00 90 GLY A N 1
ATOM 687 C CA . GLY A 1 90 ? -15.345 21.885 33.619 1.00 68.00 90 GLY A CA 1
ATOM 688 C C . GLY A 1 90 ? -14.398 20.786 33.111 1.00 68.00 90 GLY A C 1
ATOM 689 O O . GLY A 1 90 ? -14.727 20.127 32.126 1.00 68.00 90 GLY A O 1
ATOM 690 N N . ALA A 1 91 ? -13.271 20.520 33.779 1.00 61.72 91 ALA A N 1
ATOM 691 C CA . ALA A 1 91 ? -12.388 19.408 33.431 1.00 61.72 91 ALA A CA 1
ATOM 692 C C . ALA A 1 91 ? -12.808 18.107 34.143 1.00 61.72 91 ALA A C 1
ATOM 694 O O . ALA A 1 91 ? -13.091 18.101 35.342 1.00 61.72 91 ALA A O 1
ATOM 695 N N . LYS A 1 92 ? -12.777 16.981 33.423 1.00 62.69 92 LYS A N 1
ATOM 696 C CA . LYS A 1 92 ? -12.690 15.631 34.007 1.00 62.69 92 LYS A CA 1
ATOM 697 C C . LYS A 1 92 ? -11.265 15.125 33.848 1.00 62.69 92 LYS A C 1
ATOM 699 O O . LYS A 1 92 ? -10.579 15.522 32.906 1.00 62.69 92 LYS A O 1
ATOM 704 N N . LYS A 1 93 ? -10.809 14.284 34.772 1.00 60.12 93 LYS A N 1
ATOM 705 C CA . LYS A 1 93 ? -9.500 13.647 34.642 1.00 60.12 93 LYS A CA 1
ATOM 706 C C . LYS A 1 93 ? -9.575 12.640 33.483 1.00 60.12 93 LYS A C 1
ATOM 708 O O . LYS A 1 93 ? -10.455 11.781 33.479 1.00 60.12 93 LYS A O 1
ATOM 713 N N . MET A 1 94 ? -8.737 12.849 32.465 1.00 60.69 94 MET A N 1
ATOM 714 C CA . MET A 1 94 ? -8.552 11.926 31.338 1.00 60.69 94 MET A CA 1
ATOM 715 C C . MET A 1 94 ? -7.578 10.829 31.692 1.00 60.69 94 MET A C 1
ATOM 717 O O . MET A 1 94 ? -6.679 11.092 32.527 1.00 60.69 94 MET A O 1
#

Radius of gyration: 20.95 Å; chains: 1; bounding box: 36×38×56 Å

Sequence (94 aa):
LQTIRLPCQTVWAVCALSNGDVACACNDGVVRIFTPNKEETMIDPAKTVEYETELAFFYLASQEEEMIAGMKKTQLPGLEALNEPGKQEGAKKM

Organism: Trichinella pseudospiralis (NCBI:txid6337)

InterPro domains:
  IPR015943 WD40/YVTN repeat-like-containing domain superfamily [G3DSA:2.130.10.10] (1-53)

pLDDT: mean 83.65, std 12.44, range [58.75, 97.81]